Protein AF-A0AAU3L4H9-F1 (afdb_monomer_lite)

Radius of gyration: 26.92 Å; chains: 1; bounding box: 55×58×85 Å

Structure (mmCIF, N/CA/C/O backbone):
data_AF-A0AAU3L4H9-F1
#
_entry.id   AF-A0AAU3L4H9-F1
#
loop_
_atom_site.group_PDB
_atom_site.id
_atom_site.type_symbol
_atom_site.label_atom_id
_atom_site.label_alt_id
_atom_site.label_comp_id
_atom_site.label_asym_id
_atom_site.label_entity_id
_atom_site.label_seq_id
_atom_site.pdbx_PDB_ins_code
_atom_site.Cartn_x
_atom_site.Cartn_y
_atom_site.Cartn_z
_atom_site.occupancy
_atom_site.B_iso_or_equiv
_atom_site.auth_seq_id
_atom_site.auth_comp_id
_atom_site.auth_asym_id
_atom_site.auth_atom_id
_atom_site.pdbx_PDB_model_num
ATOM 1 N N . MET A 1 1 ? 38.995 -11.338 -30.855 1.00 41.50 1 MET A N 1
ATOM 2 C CA . MET A 1 1 ? 39.175 -11.872 -29.485 1.00 41.50 1 MET A CA 1
ATOM 3 C C . MET A 1 1 ? 37.868 -12.526 -29.083 1.00 41.50 1 MET A C 1
ATOM 5 O O . MET A 1 1 ? 36.846 -11.871 -29.221 1.00 41.50 1 MET A O 1
ATOM 9 N N . SER A 1 2 ? 37.884 -13.793 -28.664 1.00 43.31 2 SER A N 1
ATOM 10 C CA . SER A 1 2 ? 36.694 -14.481 -28.142 1.00 43.31 2 SER A CA 1
ATOM 11 C C . SER A 1 2 ? 36.824 -14.593 -26.629 1.00 43.31 2 SER A C 1
ATOM 13 O O . SER A 1 2 ? 37.875 -15.017 -26.150 1.00 43.31 2 SER A O 1
ATOM 15 N N . VAL A 1 3 ? 35.788 -14.210 -25.885 1.00 58.88 3 VAL A N 1
ATOM 16 C CA . VAL A 1 3 ? 35.735 -14.408 -24.431 1.00 58.88 3 VAL A CA 1
ATOM 17 C C . VAL A 1 3 ? 35.137 -15.784 -24.174 1.00 58.88 3 VAL A C 1
ATOM 19 O O . VAL A 1 3 ? 33.972 -16.023 -24.480 1.00 58.88 3 VAL A O 1
ATOM 22 N N . VAL A 1 4 ? 35.943 -16.697 -23.635 1.00 55.72 4 VAL A N 1
ATOM 23 C CA . VAL A 1 4 ? 35.478 -18.011 -23.182 1.00 55.72 4 VAL A CA 1
ATOM 24 C C . VAL A 1 4 ? 35.072 -17.866 -21.721 1.00 55.72 4 VAL A C 1
ATOM 26 O O . VAL A 1 4 ? 35.927 -17.656 -20.863 1.00 55.72 4 VAL A O 1
ATOM 29 N N . ILE A 1 5 ? 33.772 -17.942 -21.437 1.00 58.66 5 ILE A N 1
ATOM 30 C CA . ILE A 1 5 ? 33.272 -17.983 -20.060 1.00 58.66 5 ILE A CA 1
ATOM 31 C C . ILE A 1 5 ? 33.417 -19.425 -19.568 1.00 58.66 5 ILE A C 1
ATOM 33 O O . ILE A 1 5 ? 32.802 -20.335 -20.122 1.00 58.66 5 ILE A O 1
ATOM 37 N N . GLY A 1 6 ? 34.265 -19.635 -18.560 1.00 57.28 6 GLY A N 1
ATOM 38 C CA . GLY A 1 6 ? 34.411 -20.935 -17.907 1.00 57.28 6 GLY A CA 1
ATOM 39 C C . GLY A 1 6 ? 33.140 -21.299 -17.142 1.00 57.28 6 GLY A C 1
ATOM 40 O O . GLY A 1 6 ? 32.601 -20.467 -16.416 1.00 57.28 6 GLY A O 1
ATOM 41 N N . LEU A 1 7 ? 32.671 -22.538 -17.306 1.00 58.62 7 LEU A N 1
ATOM 42 C CA . LEU A 1 7 ? 31.460 -23.044 -16.645 1.00 58.62 7 LEU A CA 1
ATOM 43 C C . LEU A 1 7 ? 31.634 -23.212 -15.123 1.00 58.62 7 LEU A C 1
ATOM 45 O O . LEU A 1 7 ? 30.642 -23.201 -14.404 1.00 58.62 7 LEU A O 1
ATOM 49 N N . ASP A 1 8 ? 32.879 -23.273 -14.642 1.00 54.06 8 ASP A N 1
ATOM 50 C CA . ASP A 1 8 ? 33.256 -23.330 -13.221 1.00 54.06 8 ASP A CA 1
ATOM 51 C C . ASP A 1 8 ? 33.533 -21.935 -12.614 1.00 54.06 8 ASP A C 1
ATOM 53 O O . ASP A 1 8 ? 34.368 -21.779 -11.721 1.00 54.06 8 ASP A O 1
ATOM 57 N N . ALA A 1 9 ? 32.888 -20.882 -13.128 1.00 59.84 9 ALA A N 1
ATOM 58 C CA . ALA A 1 9 ? 32.965 -19.556 -12.520 1.00 59.84 9 ALA A CA 1
ATOM 59 C C . ALA A 1 9 ? 32.329 -19.575 -11.119 1.00 59.84 9 ALA A C 1
ATOM 61 O O . ALA A 1 9 ? 31.231 -20.098 -10.950 1.00 59.84 9 ALA A O 1
ATOM 62 N N . ASP A 1 10 ? 33.003 -18.979 -10.130 1.00 63.12 10 ASP A N 1
ATOM 63 C CA . ASP A 1 10 ? 32.545 -18.911 -8.736 1.00 63.12 10 ASP A CA 1
ATOM 64 C C . ASP A 1 10 ? 31.154 -18.258 -8.627 1.00 63.12 10 ASP A C 1
ATOM 66 O O . ASP A 1 10 ? 30.997 -17.032 -8.660 1.00 63.12 10 ASP A O 1
ATOM 70 N N . LEU A 1 11 ? 30.130 -19.107 -8.505 1.00 60.22 11 LEU A N 1
ATOM 71 C CA . LEU A 1 11 ? 28.734 -18.690 -8.454 1.00 60.22 11 LEU A CA 1
ATOM 72 C C . LEU A 1 11 ? 28.381 -17.976 -7.146 1.00 60.22 11 LEU A C 1
ATOM 74 O O . LEU A 1 11 ? 27.352 -17.307 -7.114 1.00 60.22 11 LEU A O 1
ATOM 78 N N . SER A 1 12 ? 29.229 -18.009 -6.110 1.00 64.50 12 SER A N 1
ATOM 79 C CA . SER A 1 12 ? 28.946 -17.328 -4.838 1.00 64.50 12 SER A CA 1
ATOM 80 C C . SER A 1 12 ? 28.781 -15.811 -5.013 1.00 64.50 12 SER A C 1
ATOM 82 O O . SER A 1 12 ? 27.948 -15.189 -4.352 1.00 64.50 12 SER A O 1
ATOM 84 N N . GLY A 1 13 ? 29.495 -15.209 -5.974 1.00 65.31 13 GLY A N 1
ATOM 85 C CA . GLY A 1 13 ? 29.312 -13.808 -6.357 1.00 65.31 13 GLY A CA 1
ATOM 86 C C . GLY A 1 13 ? 27.962 -13.536 -7.031 1.00 65.31 13 GLY A C 1
ATOM 87 O O . GLY A 1 13 ? 27.377 -12.469 -6.830 1.00 65.31 13 GLY A O 1
ATOM 88 N N . VAL A 1 14 ? 27.439 -14.507 -7.789 1.00 75.12 14 VAL A N 1
ATOM 89 C CA . VAL A 1 14 ? 26.115 -14.448 -8.430 1.00 75.12 14 VAL A CA 1
ATOM 90 C C . VAL A 1 14 ? 25.011 -14.673 -7.401 1.00 75.12 14 VAL A C 1
ATOM 92 O O . VAL A 1 14 ? 24.041 -13.923 -7.396 1.00 75.12 14 VAL A O 1
ATOM 95 N N . GLU A 1 15 ? 25.171 -15.633 -6.490 1.00 71.75 15 GLU A N 1
ATOM 96 C CA . GLU A 1 15 ? 24.232 -15.898 -5.396 1.00 71.75 15 GLU A CA 1
ATOM 97 C C . GLU A 1 15 ? 24.154 -14.714 -4.428 1.00 71.75 15 GLU A C 1
ATOM 99 O O . GLU A 1 15 ? 23.058 -14.247 -4.129 1.00 71.75 15 GLU A O 1
ATOM 104 N N . TRP A 1 16 ? 25.288 -14.139 -4.014 1.00 70.25 16 TRP A N 1
ATOM 105 C CA . TRP A 1 16 ? 25.322 -12.916 -3.204 1.00 70.25 16 TRP A CA 1
ATOM 106 C C . TRP A 1 16 ? 24.656 -11.732 -3.914 1.00 70.25 16 TRP A C 1
ATOM 108 O O . TRP A 1 16 ? 23.908 -10.966 -3.295 1.00 70.25 16 TRP A O 1
ATOM 118 N N . LEU A 1 17 ? 24.898 -11.571 -5.220 1.00 69.88 17 LEU A N 1
ATOM 119 C CA . LEU A 1 17 ? 24.271 -10.518 -6.014 1.00 69.88 17 LEU A CA 1
ATOM 120 C C . LEU A 1 17 ? 22.757 -10.744 -6.130 1.00 69.88 17 LEU A C 1
ATOM 122 O O . LEU A 1 17 ? 21.994 -9.806 -5.908 1.00 69.88 17 LEU A O 1
ATOM 126 N N . ALA A 1 18 ? 22.318 -11.975 -6.397 1.00 67.88 18 ALA A N 1
ATOM 127 C CA . ALA A 1 18 ? 20.913 -12.364 -6.460 1.00 67.88 18 ALA A CA 1
ATOM 128 C C . ALA A 1 18 ? 20.211 -12.205 -5.104 1.00 67.88 18 ALA A C 1
ATOM 130 O O . ALA A 1 18 ? 19.107 -11.678 -5.054 1.00 67.88 18 ALA A O 1
ATOM 131 N N . GLU A 1 19 ? 20.858 -12.547 -3.990 1.00 64.69 19 GLU A N 1
ATOM 132 C CA . GLU A 1 19 ? 20.352 -12.349 -2.628 1.00 64.69 19 GLU A CA 1
ATOM 133 C C . GLU A 1 19 ? 20.250 -10.846 -2.282 1.00 64.69 19 GLU A C 1
ATOM 135 O O . GLU A 1 19 ? 19.307 -10.383 -1.633 1.00 64.69 19 GLU A O 1
ATOM 140 N N . LYS A 1 20 ? 21.209 -10.031 -2.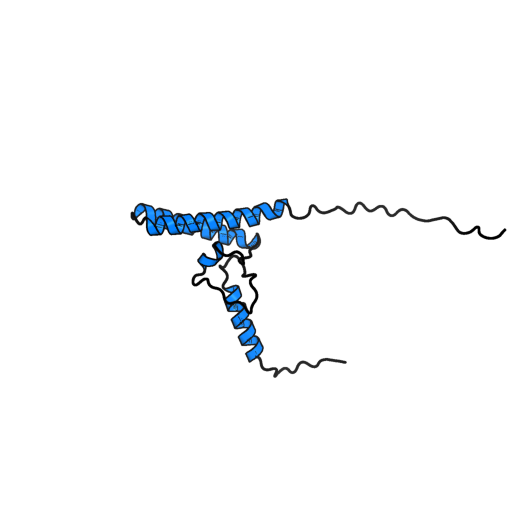740 1.00 63.81 20 LYS A N 1
ATOM 141 C CA . LYS A 1 20 ? 21.219 -8.569 -2.554 1.00 63.81 20 LYS A CA 1
ATOM 142 C C . LYS A 1 20 ? 20.195 -7.844 -3.437 1.00 63.81 20 LYS A C 1
ATOM 144 O O . LYS A 1 20 ? 19.605 -6.864 -2.983 1.00 63.81 20 LYS A O 1
ATOM 149 N N . ILE A 1 21 ? 19.961 -8.334 -4.654 1.00 64.06 21 ILE A N 1
ATOM 150 C CA . ILE A 1 21 ? 18.887 -7.888 -5.551 1.00 64.06 21 ILE A CA 1
ATOM 151 C C . ILE A 1 21 ? 17.528 -8.361 -5.014 1.00 64.06 21 ILE A C 1
ATOM 153 O O . ILE A 1 21 ? 16.606 -7.560 -4.926 1.00 64.06 21 ILE A O 1
ATOM 157 N N . GLY A 1 22 ? 17.417 -9.605 -4.545 1.00 60.16 22 GLY A N 1
ATOM 158 C CA . GLY A 1 22 ? 16.216 -10.195 -3.945 1.00 60.16 22 GLY A CA 1
ATOM 159 C C . GLY A 1 22 ? 15.733 -9.429 -2.715 1.00 60.16 22 GLY A C 1
ATOM 160 O O . GLY A 1 22 ? 14.576 -9.027 -2.654 1.00 60.16 22 GLY A O 1
ATOM 161 N N . ARG A 1 23 ? 16.642 -9.066 -1.798 1.00 59.28 23 ARG A N 1
ATOM 162 C CA . ARG A 1 23 ? 16.345 -8.157 -0.669 1.00 59.28 23 ARG A CA 1
ATOM 163 C C . ARG A 1 23 ? 15.872 -6.757 -1.086 1.00 59.28 23 ARG A C 1
ATOM 165 O O . ARG A 1 23 ? 15.340 -6.032 -0.251 1.00 59.28 23 ARG A O 1
ATOM 172 N N . ARG A 1 24 ? 16.075 -6.358 -2.346 1.00 58.06 24 ARG A N 1
ATOM 173 C CA . ARG A 1 24 ? 15.589 -5.094 -2.927 1.00 58.06 24 ARG A CA 1
ATOM 174 C C . ARG A 1 24 ? 14.302 -5.272 -3.748 1.00 58.06 24 ARG A C 1
ATOM 176 O O . ARG A 1 24 ? 13.518 -4.332 -3.836 1.00 58.06 24 ARG A O 1
ATOM 183 N N . LEU A 1 25 ? 14.087 -6.472 -4.292 1.00 52.34 25 LEU A N 1
ATOM 184 C CA . LEU A 1 25 ? 12.828 -6.961 -4.864 1.00 52.34 25 LEU A CA 1
ATOM 185 C C . LEU A 1 25 ? 11.802 -7.361 -3.793 1.00 52.34 25 LEU A C 1
ATOM 187 O O . LEU A 1 25 ? 10.622 -7.422 -4.102 1.00 52.34 25 LEU A O 1
ATOM 191 N N . HIS A 1 26 ? 12.201 -7.470 -2.519 1.00 49.06 26 HIS A N 1
ATOM 192 C CA . HIS A 1 26 ? 11.322 -7.311 -1.346 1.00 49.06 26 HIS A CA 1
ATOM 193 C C . HIS A 1 26 ? 10.796 -5.863 -1.188 1.00 49.06 26 HIS A C 1
ATOM 195 O O . HIS A 1 26 ? 10.573 -5.371 -0.081 1.00 49.06 26 HIS A O 1
ATOM 201 N N . ALA A 1 27 ? 10.571 -5.168 -2.302 1.00 51.66 27 ALA A N 1
ATOM 202 C CA . ALA A 1 27 ? 9.503 -4.193 -2.351 1.00 51.66 27 ALA A CA 1
ATOM 203 C C . ALA A 1 27 ? 8.170 -4.908 -2.058 1.00 51.66 27 ALA A C 1
ATOM 205 O O . ALA A 1 27 ? 8.048 -6.128 -2.192 1.00 51.66 27 ALA A O 1
ATOM 206 N N . VAL A 1 28 ? 7.159 -4.143 -1.648 1.00 59.31 28 VAL A N 1
ATOM 207 C CA . VAL A 1 28 ? 5.773 -4.636 -1.611 1.00 59.31 28 VAL A CA 1
ATOM 208 C C . VAL A 1 28 ? 5.454 -5.271 -2.963 1.00 59.31 28 VAL A C 1
ATOM 210 O O . VAL A 1 28 ? 5.885 -4.738 -3.981 1.00 59.31 28 VAL A O 1
ATOM 213 N N . ALA A 1 29 ? 4.682 -6.363 -2.975 1.00 68.06 29 ALA A N 1
ATOM 214 C CA . ALA A 1 29 ? 4.405 -7.185 -4.161 1.00 68.06 29 ALA A CA 1
ATOM 215 C C . ALA A 1 29 ? 3.929 -6.417 -5.417 1.00 68.06 29 ALA A C 1
ATOM 217 O O . ALA A 1 29 ? 3.944 -6.975 -6.509 1.00 68.06 29 ALA A O 1
ATOM 218 N N . GLY A 1 30 ? 3.521 -5.152 -5.269 1.00 83.38 30 GLY A N 1
ATOM 219 C CA . GLY A 1 30 ? 3.267 -4.214 -6.353 1.00 83.38 30 GLY A CA 1
ATOM 220 C C . GLY A 1 30 ? 4.370 -3.170 -6.595 1.00 83.38 30 GLY A C 1
ATOM 221 O O . GLY A 1 30 ? 4.049 -1.990 -6.559 1.00 83.38 30 GLY A O 1
ATOM 222 N N . GLY A 1 31 ? 5.647 -3.525 -6.786 1.00 87.56 31 GLY A N 1
ATOM 223 C CA . GLY A 1 31 ? 6.669 -2.543 -7.199 1.00 87.56 31 GLY A CA 1
ATOM 224 C C . GLY A 1 31 ? 8.135 -2.949 -6.994 1.00 87.56 31 GLY A C 1
ATOM 225 O O . GLY A 1 31 ? 8.456 -4.119 -6.804 1.00 87.56 31 GLY A O 1
ATOM 226 N N . TRP A 1 32 ? 9.043 -1.965 -7.027 1.00 85.75 32 TRP A N 1
ATOM 227 C CA . TRP A 1 32 ? 10.491 -2.115 -6.806 1.00 85.75 32 TRP A CA 1
ATOM 228 C C . TRP A 1 32 ? 11.105 -0.907 -6.068 1.00 85.75 32 TRP A C 1
ATOM 230 O O . TRP A 1 32 ? 10.495 0.153 -5.932 1.00 85.75 32 TRP A O 1
ATOM 240 N N . CYS A 1 33 ? 12.336 -1.048 -5.559 1.00 86.25 33 CYS A N 1
ATOM 241 C CA . CYS A 1 33 ? 13.052 0.031 -4.862 1.00 86.25 33 CYS A CA 1
ATOM 242 C C . CYS A 1 33 ? 14.158 0.655 -5.737 1.00 86.25 33 CYS A C 1
ATOM 244 O O . CYS A 1 33 ? 15.216 0.054 -5.941 1.00 86.25 33 CYS A O 1
ATOM 246 N N . GLY A 1 34 ? 13.942 1.897 -6.186 1.00 83.00 34 GLY A N 1
ATOM 247 C CA . GLY A 1 34 ? 14.848 2.667 -7.054 1.00 83.00 34 GLY A CA 1
ATOM 248 C C . GLY A 1 34 ? 16.110 3.225 -6.379 1.00 83.00 34 GLY A C 1
ATOM 249 O O . GLY A 1 34 ? 16.999 3.740 -7.054 1.00 83.00 34 GLY A O 1
ATOM 250 N N . ARG A 1 35 ? 16.238 3.109 -5.051 1.00 82.38 35 ARG A N 1
ATOM 251 C CA . ARG A 1 35 ? 17.426 3.554 -4.300 1.00 82.38 35 ARG A CA 1
ATOM 252 C C . ARG A 1 35 ? 18.683 2.820 -4.792 1.00 82.38 35 ARG A C 1
ATOM 254 O O . ARG A 1 35 ? 18.620 1.639 -5.116 1.00 82.38 35 ARG A O 1
ATOM 261 N N . HIS A 1 36 ? 19.856 3.446 -4.702 1.00 79.75 36 HIS A N 1
ATOM 262 C CA . HIS A 1 36 ? 21.139 2.809 -5.044 1.00 79.75 36 HIS A CA 1
ATOM 263 C C . HIS A 1 36 ? 21.491 1.574 -4.176 1.00 79.75 36 HIS A C 1
ATOM 265 O O . HIS A 1 36 ? 21.304 1.596 -2.957 1.00 79.75 36 HIS A O 1
ATOM 271 N N . ILE A 1 37 ? 22.078 0.528 -4.781 1.00 73.06 37 ILE A N 1
ATOM 272 C CA . ILE A 1 37 ? 22.375 -0.774 -4.140 1.00 73.06 37 ILE A CA 1
ATOM 273 C C . ILE A 1 37 ? 23.354 -0.700 -2.955 1.00 73.06 37 ILE A C 1
ATOM 275 O O . ILE A 1 37 ? 23.288 -1.533 -2.052 1.00 73.06 37 ILE A O 1
ATOM 279 N N . ALA A 1 38 ? 24.238 0.303 -2.919 1.00 78.06 38 ALA A N 1
ATOM 280 C CA . ALA A 1 38 ? 25.154 0.518 -1.794 1.00 78.06 38 ALA A CA 1
ATOM 281 C C . ALA A 1 38 ? 24.511 1.252 -0.598 1.00 78.06 38 ALA A C 1
ATOM 283 O O . ALA A 1 38 ? 25.141 1.359 0.450 1.00 78.06 38 ALA A O 1
ATOM 284 N N . ARG A 1 39 ? 23.275 1.764 -0.729 1.00 76.00 39 ARG A N 1
ATOM 285 C CA . ARG A 1 39 ? 22.545 2.416 0.371 1.00 76.00 39 ARG A CA 1
ATOM 286 C C . ARG A 1 39 ? 21.493 1.452 0.945 1.00 76.00 39 ARG A C 1
ATOM 288 O O . ARG A 1 39 ? 20.588 1.061 0.196 1.00 76.00 39 ARG A O 1
ATOM 295 N N . PRO A 1 40 ? 21.580 1.067 2.236 1.00 76.94 40 PRO A N 1
ATOM 296 C CA . PRO A 1 40 ? 20.584 0.204 2.864 1.00 76.94 40 PRO A CA 1
ATOM 297 C C . PRO A 1 40 ? 19.211 0.889 2.942 1.00 76.94 40 PRO A C 1
ATOM 299 O O . PRO A 1 40 ? 19.090 2.120 2.880 1.00 76.94 40 PRO A O 1
ATOM 302 N N . CYS A 1 41 ? 18.163 0.074 3.063 1.00 81.00 41 CYS A N 1
ATOM 303 C CA . CYS A 1 41 ? 16.809 0.562 3.289 1.00 81.00 41 CYS A CA 1
ATOM 304 C C . CYS A 1 41 ? 16.606 0.852 4.790 1.00 81.00 41 CYS A C 1
ATOM 306 O O . CYS A 1 41 ? 16.911 -0.017 5.603 1.00 81.00 41 CYS A O 1
ATOM 308 N N . PRO A 1 42 ? 16.093 2.035 5.181 1.00 80.62 42 PRO A N 1
ATOM 309 C CA . PRO A 1 42 ? 15.766 2.355 6.572 1.00 80.62 42 PRO A CA 1
ATOM 310 C C . PRO A 1 42 ? 14.376 1.844 6.986 1.00 80.62 42 PRO A C 1
ATOM 312 O O . PRO A 1 42 ? 13.986 2.003 8.139 1.00 80.62 42 PRO A O 1
ATOM 315 N N . LYS A 1 43 ? 13.594 1.286 6.051 1.00 79.50 43 LYS A N 1
ATOM 316 C CA . LYS A 1 43 ? 12.273 0.713 6.328 1.00 79.50 43 LYS A CA 1
ATOM 317 C C . LYS A 1 43 ? 12.445 -0.698 6.888 1.00 79.50 43 LYS A C 1
ATOM 319 O O . LYS A 1 43 ? 13.168 -1.505 6.313 1.00 79.50 43 LYS A O 1
ATOM 324 N N . THR A 1 44 ? 11.767 -0.980 7.994 1.00 74.06 44 THR A N 1
ATOM 325 C CA . THR A 1 44 ? 11.803 -2.274 8.696 1.00 74.06 44 THR A CA 1
ATOM 326 C C . THR A 1 44 ? 10.633 -3.195 8.346 1.00 74.06 44 THR A C 1
ATOM 328 O O . THR A 1 44 ? 10.691 -4.383 8.644 1.00 74.06 44 THR A O 1
ATOM 331 N N . ALA A 1 45 ? 9.585 -2.659 7.718 1.00 73.50 45 ALA A N 1
ATOM 332 C CA . ALA A 1 45 ? 8.376 -3.371 7.317 1.00 73.50 45 ALA A CA 1
ATOM 333 C C . ALA A 1 45 ? 7.985 -2.987 5.878 1.00 73.50 45 ALA A C 1
ATOM 335 O O . ALA A 1 45 ? 8.353 -1.910 5.397 1.00 73.50 45 ALA A O 1
ATOM 336 N N . ALA A 1 46 ? 7.285 -3.891 5.185 1.00 70.50 46 ALA A N 1
ATOM 337 C CA . ALA A 1 46 ? 7.015 -3.777 3.750 1.00 70.50 46 ALA A CA 1
ATOM 338 C C . ALA A 1 46 ? 6.052 -2.623 3.418 1.00 70.50 46 ALA A C 1
ATOM 340 O O . ALA A 1 46 ? 6.325 -1.831 2.523 1.00 70.50 46 ALA A O 1
ATOM 341 N N . ASP A 1 47 ? 4.981 -2.460 4.196 1.00 76.00 47 ASP A N 1
ATOM 342 C CA . ASP A 1 47 ? 4.052 -1.319 4.141 1.00 76.00 47 ASP A CA 1
ATOM 343 C C . ASP A 1 47 ? 4.767 0.047 4.199 1.00 76.00 47 ASP A C 1
ATOM 345 O O . ASP A 1 47 ? 4.341 1.017 3.570 1.00 76.00 47 ASP A O 1
ATOM 349 N N . GLY A 1 48 ? 5.931 0.102 4.856 1.00 85.44 48 GLY A N 1
ATOM 350 C CA . GLY A 1 48 ? 6.835 1.248 4.872 1.00 85.44 48 GLY A CA 1
ATOM 351 C C . GLY A 1 48 ? 7.253 1.777 3.490 1.00 85.44 48 GLY A C 1
ATOM 352 O O . GLY A 1 48 ? 7.641 2.951 3.406 1.00 85.44 48 GLY A O 1
ATOM 353 N N . CYS A 1 49 ? 7.163 0.970 2.424 1.00 88.50 49 CYS A N 1
ATOM 354 C CA . CYS A 1 49 ? 7.423 1.368 1.036 1.00 88.50 49 CYS A CA 1
ATOM 355 C C . CYS A 1 49 ? 6.410 2.388 0.498 1.00 88.50 49 CYS A C 1
ATOM 357 O O . CYS A 1 49 ? 6.830 3.305 -0.200 1.00 88.50 49 CYS A O 1
ATOM 359 N N . TYR A 1 50 ? 5.130 2.322 0.887 1.00 90.62 50 TYR A N 1
ATOM 360 C CA . TYR A 1 50 ? 4.120 3.318 0.481 1.00 90.62 50 TYR A CA 1
ATOM 361 C C . TYR A 1 50 ? 4.437 4.737 0.994 1.00 90.62 50 TYR A C 1
ATOM 363 O O . TYR A 1 50 ? 3.927 5.724 0.479 1.00 90.62 50 TYR A O 1
ATOM 371 N N . PHE A 1 51 ? 5.341 4.850 1.974 1.00 89.62 51 PHE A N 1
ATOM 372 C CA . PHE A 1 51 ? 5.862 6.110 2.508 1.00 89.62 51 PHE A CA 1
ATOM 373 C C . PHE A 1 51 ? 7.329 6.363 2.108 1.00 89.62 51 PHE A C 1
ATOM 375 O O . PHE A 1 51 ? 8.093 6.919 2.904 1.00 89.62 51 PHE A O 1
ATOM 382 N N . CYS A 1 52 ? 7.792 5.848 0.967 1.00 88.69 52 CYS A N 1
ATOM 383 C CA . CYS A 1 52 ? 9.188 5.934 0.538 1.00 88.69 52 CYS A CA 1
ATOM 384 C C . CYS A 1 52 ? 9.308 6.609 -0.833 1.00 88.69 52 CYS A C 1
ATOM 386 O O . CYS A 1 52 ? 8.757 6.121 -1.808 1.00 88.69 52 CYS A O 1
ATOM 388 N N . GLU A 1 53 ? 10.094 7.683 -0.913 1.00 87.88 53 GLU A N 1
ATOM 389 C CA . GLU A 1 53 ? 10.403 8.397 -2.167 1.00 87.88 53 GLU A CA 1
ATOM 390 C C . GLU A 1 53 ? 11.084 7.513 -3.229 1.00 87.88 53 GLU A C 1
ATOM 392 O O . GLU A 1 53 ? 10.916 7.721 -4.425 1.00 87.88 53 GLU A O 1
ATOM 397 N N . ASP A 1 54 ? 11.831 6.492 -2.796 1.00 87.88 54 ASP A N 1
ATOM 398 C CA . ASP A 1 54 ? 12.494 5.538 -3.685 1.00 87.88 54 ASP A CA 1
ATOM 399 C C . ASP A 1 54 ? 11.578 4.383 -4.132 1.00 87.88 54 ASP A C 1
ATOM 401 O O . ASP A 1 54 ? 12.051 3.475 -4.823 1.00 87.88 54 ASP A O 1
ATOM 405 N N . PHE A 1 55 ? 10.316 4.338 -3.692 1.00 89.56 55 PHE A N 1
ATOM 406 C CA . PHE A 1 55 ? 9.382 3.299 -4.117 1.00 89.56 55 PHE A CA 1
ATOM 407 C C . PHE A 1 55 ? 8.878 3.595 -5.527 1.00 89.56 55 PHE A C 1
ATOM 409 O O . PHE A 1 55 ? 8.285 4.638 -5.792 1.00 89.56 55 PHE A O 1
ATOM 416 N N . GLN A 1 56 ? 9.128 2.653 -6.427 1.00 88.00 56 GLN A N 1
ATOM 417 C CA . GLN A 1 56 ? 8.741 2.721 -7.824 1.00 88.00 56 GLN A CA 1
ATOM 418 C C . GLN A 1 56 ? 7.717 1.623 -8.101 1.00 88.00 56 GLN A C 1
ATOM 420 O O . GLN A 1 56 ? 7.818 0.511 -7.586 1.00 88.00 56 GLN A O 1
ATOM 425 N N . THR A 1 57 ? 6.708 1.960 -8.888 1.00 91.19 57 THR A N 1
ATOM 426 C CA . THR A 1 57 ? 5.646 1.053 -9.332 1.00 91.19 57 THR A CA 1
ATOM 427 C C . THR A 1 57 ? 4.945 1.684 -10.531 1.00 91.19 57 THR A C 1
ATOM 429 O O . THR A 1 57 ? 5.036 2.905 -10.727 1.00 91.19 57 THR A O 1
ATOM 432 N N . ASP A 1 58 ? 4.267 0.845 -11.304 1.00 90.81 58 ASP A N 1
ATOM 433 C CA . ASP A 1 58 ? 3.582 1.141 -12.555 1.00 90.81 58 ASP A CA 1
ATOM 434 C C . ASP A 1 58 ? 2.202 0.453 -12.604 1.00 90.81 58 ASP A C 1
ATOM 436 O O . ASP A 1 58 ? 1.795 -0.270 -11.687 1.00 90.81 58 ASP A O 1
ATOM 440 N N . ARG A 1 59 ? 1.464 0.681 -13.693 1.00 91.31 59 ARG A N 1
ATOM 441 C CA . ARG A 1 59 ? 0.073 0.246 -13.849 1.00 91.31 59 ARG A CA 1
ATOM 442 C C . ARG A 1 59 ? -0.130 -1.276 -13.856 1.00 91.31 59 ARG A C 1
ATOM 444 O O . ARG A 1 59 ? -1.231 -1.713 -13.522 1.00 91.31 59 ARG A O 1
ATOM 451 N N . GLN A 1 60 ? 0.885 -2.099 -14.142 1.00 90.50 60 GLN A N 1
ATOM 452 C CA . GLN A 1 60 ? 0.753 -3.566 -14.067 1.00 90.50 60 GLN A CA 1
ATOM 453 C C . GLN A 1 60 ? 0.485 -4.044 -12.628 1.00 90.50 60 GLN A C 1
ATOM 455 O O . GLN A 1 60 ? -0.154 -5.073 -12.414 1.00 90.50 60 GLN A O 1
ATOM 460 N N . PHE A 1 61 ? 0.918 -3.259 -11.637 1.00 92.06 61 PHE A N 1
ATOM 461 C CA . PHE A 1 61 ? 0.737 -3.531 -10.213 1.00 92.06 61 PHE A CA 1
ATOM 462 C C . PHE A 1 61 ? -0.539 -2.908 -9.622 1.00 92.06 61 PHE A C 1
ATOM 464 O O . PHE A 1 61 ? -0.853 -3.152 -8.454 1.00 92.06 61 PHE A O 1
ATOM 471 N N . LEU A 1 62 ? -1.323 -2.161 -10.414 1.00 94.38 62 LEU A N 1
ATOM 472 C CA . LEU A 1 62 ? -2.582 -1.544 -9.979 1.00 94.38 62 LEU A CA 1
ATOM 473 C C . LEU A 1 62 ? -3.541 -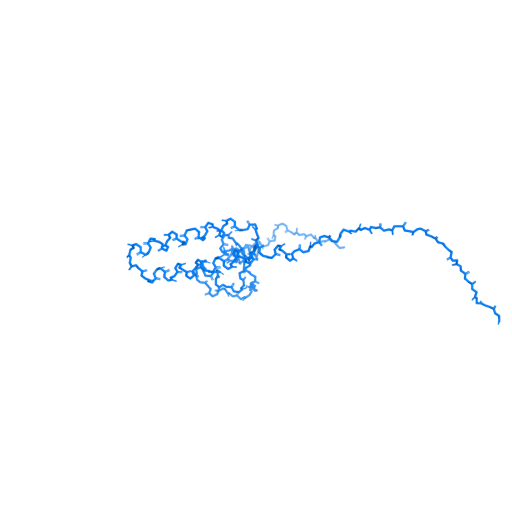2.525 -9.262 1.00 94.38 62 LEU A C 1
ATOM 475 O O . LEU A 1 62 ? -4.056 -2.146 -8.208 1.00 94.38 62 LEU A O 1
ATOM 479 N N . PRO A 1 63 ? -3.748 -3.784 -9.714 1.00 93.81 63 PRO A N 1
ATOM 480 C CA . PRO A 1 63 ? -4.595 -4.740 -8.992 1.00 93.81 63 PRO A CA 1
ATOM 481 C C . PRO A 1 63 ? -4.115 -5.033 -7.562 1.00 93.81 63 PRO A C 1
ATOM 483 O O . PRO A 1 63 ? -4.933 -5.198 -6.660 1.00 93.81 63 PRO A O 1
ATOM 486 N N . ILE A 1 64 ? -2.796 -5.049 -7.335 1.00 92.69 64 ILE A N 1
ATOM 487 C CA . ILE A 1 64 ? -2.188 -5.311 -6.022 1.00 92.69 64 ILE A CA 1
ATOM 488 C C . ILE A 1 64 ? -2.364 -4.101 -5.099 1.00 92.69 64 ILE A C 1
ATOM 490 O O . ILE A 1 64 ? -2.615 -4.261 -3.904 1.00 92.69 64 ILE A O 1
ATOM 494 N N . HIS A 1 65 ? -2.284 -2.881 -5.635 1.00 94.00 65 HIS A N 1
ATOM 495 C CA . HIS A 1 65 ? -2.561 -1.671 -4.860 1.00 94.00 65 HIS A CA 1
ATOM 496 C C . HIS A 1 65 ? -4.042 -1.546 -4.487 1.00 94.00 65 HIS A C 1
ATOM 498 O O . HIS A 1 65 ? -4.347 -1.181 -3.354 1.00 94.00 65 HIS A O 1
ATOM 504 N N . LEU A 1 66 ? -4.959 -1.918 -5.386 1.00 96.00 66 LEU A N 1
ATOM 505 C CA . LEU A 1 66 ? -6.397 -1.962 -5.098 1.00 96.00 66 LEU A CA 1
ATOM 506 C C . LEU A 1 66 ? -6.735 -2.998 -4.009 1.00 96.00 66 LEU A C 1
ATOM 508 O O . LEU A 1 66 ? -7.453 -2.670 -3.067 1.00 96.00 66 LEU A O 1
ATOM 512 N N . ASP A 1 67 ? -6.170 -4.208 -4.085 1.00 95.44 67 ASP A N 1
ATOM 513 C CA . ASP A 1 67 ? -6.286 -5.233 -3.034 1.00 95.44 67 ASP A CA 1
ATOM 514 C C . ASP A 1 67 ? -5.672 -4.766 -1.701 1.00 95.44 67 ASP A C 1
ATOM 516 O O . ASP A 1 67 ? -6.288 -4.924 -0.646 1.00 95.44 67 ASP A O 1
ATOM 520 N N . THR A 1 68 ? -4.508 -4.103 -1.737 1.00 93.81 68 THR A N 1
ATOM 521 C CA . THR A 1 68 ? -3.904 -3.501 -0.536 1.00 93.81 68 THR A CA 1
ATOM 522 C C . THR A 1 68 ? -4.855 -2.479 0.094 1.00 93.81 68 THR A C 1
ATOM 524 O O . THR A 1 68 ? -5.117 -2.556 1.292 1.00 93.81 68 THR A O 1
ATOM 527 N N . LEU A 1 69 ? -5.408 -1.552 -0.698 1.00 96.88 69 LEU A N 1
ATOM 528 C CA . LEU A 1 69 ? -6.322 -0.515 -0.215 1.00 96.88 69 LEU A CA 1
ATOM 529 C C . LEU A 1 69 ? -7.597 -1.110 0.396 1.00 96.88 69 LEU A C 1
ATOM 531 O O . LEU A 1 69 ? -8.026 -0.665 1.462 1.00 96.88 69 LEU A O 1
ATOM 535 N N . ALA A 1 70 ? -8.182 -2.125 -0.247 1.00 97.69 70 ALA A N 1
ATOM 536 C CA . ALA A 1 70 ? -9.352 -2.828 0.268 1.00 97.69 70 ALA A CA 1
ATOM 537 C C . ALA A 1 70 ? -9.067 -3.440 1.650 1.00 97.69 70 ALA A C 1
ATOM 539 O O . ALA A 1 70 ? -9.754 -3.113 2.619 1.00 97.69 70 ALA A O 1
ATOM 540 N N . ARG A 1 71 ? -7.985 -4.219 1.777 1.00 95.88 71 ARG A N 1
ATOM 541 C CA . ARG A 1 71 ? -7.582 -4.842 3.050 1.00 95.88 71 ARG A CA 1
ATOM 542 C C . ARG A 1 71 ? -7.251 -3.814 4.130 1.00 95.88 71 ARG A C 1
ATOM 544 O O . ARG A 1 71 ? -7.612 -4.006 5.288 1.00 95.88 71 ARG A O 1
ATOM 551 N N . THR A 1 72 ? -6.587 -2.709 3.788 1.00 96.25 72 THR A N 1
ATOM 552 C CA . THR A 1 72 ? -6.301 -1.638 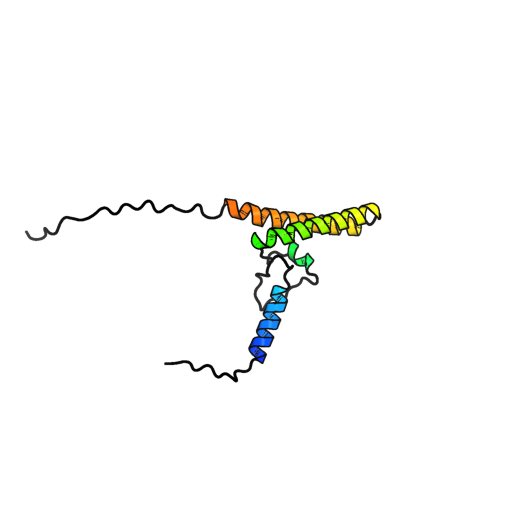4.754 1.00 96.25 72 THR A CA 1
ATOM 553 C C . THR A 1 72 ? -7.588 -0.992 5.274 1.00 96.25 72 THR A C 1
ATOM 555 O O . THR A 1 72 ? -7.692 -0.751 6.476 1.00 96.25 72 THR A O 1
ATOM 558 N N . ARG A 1 73 ? -8.594 -0.776 4.416 1.00 98.38 73 ARG A N 1
ATOM 559 C CA . ARG A 1 73 ? -9.909 -0.253 4.827 1.00 98.38 73 ARG A CA 1
ATOM 560 C C . ARG A 1 73 ? -10.708 -1.258 5.666 1.00 98.38 73 ARG A C 1
ATOM 562 O O . ARG A 1 73 ? -11.319 -0.857 6.652 1.00 98.38 73 ARG A O 1
ATOM 569 N N . GLU A 1 74 ? -10.650 -2.554 5.358 1.00 98.19 74 GLU A N 1
ATOM 570 C CA . GLU A 1 74 ? -11.233 -3.613 6.203 1.00 98.19 74 GLU A CA 1
ATOM 571 C C . GLU A 1 74 ? -10.598 -3.637 7.605 1.00 98.19 74 GLU A C 1
ATOM 573 O O . GLU A 1 74 ? -11.301 -3.669 8.618 1.00 98.19 74 GLU A O 1
ATOM 578 N N . LEU A 1 75 ? -9.265 -3.550 7.680 1.00 97.25 75 LEU A N 1
ATOM 579 C CA . LEU A 1 75 ? -8.528 -3.454 8.944 1.00 97.25 75 LEU A CA 1
ATOM 580 C C . LEU A 1 75 ? -8.832 -2.156 9.705 1.00 97.25 75 LEU A C 1
ATOM 582 O O . LEU A 1 75 ? -8.833 -2.162 10.938 1.00 97.25 75 LEU A O 1
ATOM 586 N N . GLN A 1 76 ? -9.091 -1.049 9.002 1.00 97.56 76 GLN A N 1
ATOM 587 C CA . GLN A 1 76 ? -9.539 0.204 9.608 1.00 97.56 76 GLN A CA 1
ATOM 588 C C . GLN A 1 76 ? -10.926 0.039 10.239 1.00 97.56 76 GLN A C 1
ATOM 590 O O . GLN A 1 76 ? -11.060 0.265 11.437 1.00 97.56 76 GLN A O 1
ATOM 595 N N . ALA A 1 77 ? -11.916 -0.450 9.487 1.00 98.12 77 ALA A N 1
ATOM 596 C CA . ALA A 1 77 ? -13.274 -0.674 9.984 1.00 98.12 77 ALA A CA 1
ATOM 597 C C . ALA A 1 77 ? -13.305 -1.650 11.178 1.00 98.12 77 ALA A C 1
ATOM 599 O O . ALA A 1 77 ? -13.994 -1.415 12.171 1.00 98.12 77 ALA A O 1
ATOM 600 N N . GLY A 1 78 ? -12.492 -2.714 11.140 1.00 98.38 78 GLY A N 1
ATOM 601 C CA . GLY A 1 78 ? -12.315 -3.625 12.275 1.00 98.38 78 GLY A CA 1
ATOM 602 C C . GLY A 1 78 ? -11.648 -2.973 13.497 1.00 98.38 78 GLY A C 1
ATOM 603 O O . GLY A 1 78 ? -11.943 -3.347 14.631 1.00 98.38 78 GLY A O 1
ATOM 604 N N . ALA A 1 79 ? -10.768 -1.988 13.298 1.00 97.94 79 ALA A N 1
ATOM 605 C CA . ALA A 1 79 ? -10.167 -1.208 14.381 1.00 97.94 79 ALA A CA 1
ATOM 606 C C . ALA A 1 79 ? -11.118 -0.142 14.953 1.00 97.94 79 ALA A C 1
ATOM 608 O O . ALA A 1 79 ? -11.065 0.114 16.156 1.00 97.94 79 ALA A O 1
ATOM 609 N N . GLU A 1 80 ? -11.985 0.445 14.124 1.00 98.12 80 GLU A N 1
ATOM 610 C CA . GLU A 1 80 ? -13.046 1.377 14.529 1.00 98.12 80 GLU A CA 1
ATOM 611 C C . GLU A 1 80 ? -14.091 0.659 15.388 1.00 98.12 80 GLU A C 1
ATOM 613 O O . GLU A 1 80 ? -14.333 1.067 16.522 1.00 98.12 80 GLU A O 1
ATOM 618 N N . ALA A 1 81 ? -14.616 -0.476 14.912 1.00 98.31 81 ALA A N 1
ATOM 619 C CA . ALA A 1 81 ? -15.576 -1.305 15.646 1.00 98.31 81 ALA A CA 1
ATOM 620 C C . ALA A 1 81 ? -15.020 -1.885 16.964 1.00 98.31 81 ALA A C 1
ATOM 622 O O . ALA A 1 81 ? -15.786 -2.253 17.850 1.00 98.31 81 ALA A O 1
ATOM 623 N N . ALA A 1 82 ? -13.692 -1.970 17.097 1.00 97.62 82 ALA A N 1
ATOM 624 C CA . ALA A 1 82 ? -13.003 -2.404 18.311 1.00 97.62 82 ALA A CA 1
ATOM 625 C C . ALA A 1 82 ? -12.507 -1.239 19.196 1.00 97.62 82 ALA A C 1
ATOM 627 O O . ALA A 1 82 ? -11.775 -1.490 20.153 1.00 97.62 82 ALA A O 1
ATOM 628 N N . GLU A 1 83 ? -12.838 0.015 18.861 1.00 97.50 83 GLU A N 1
ATOM 629 C CA . GLU A 1 83 ? -12.423 1.232 19.580 1.00 97.50 83 GLU A CA 1
ATOM 630 C C . GLU A 1 83 ? -10.892 1.351 19.766 1.00 97.50 83 GLU A C 1
ATOM 632 O O . GLU A 1 83 ? -10.381 1.713 20.828 1.00 97.50 83 GLU A O 1
ATOM 637 N N . ARG A 1 84 ? -10.114 1.037 18.718 1.00 98.25 84 ARG A N 1
ATOM 638 C CA . ARG A 1 84 ? -8.635 1.024 18.742 1.00 98.25 84 ARG A CA 1
ATOM 639 C C . ARG A 1 84 ? -8.050 2.232 17.991 1.00 98.25 84 ARG A C 1
ATOM 641 O O . ARG A 1 84 ? -7.457 2.037 16.926 1.00 98.25 84 ARG A O 1
ATOM 648 N N . PRO A 1 85 ? -8.112 3.472 18.522 1.00 96.25 85 PRO A N 1
ATOM 649 C CA . PRO A 1 85 ? -7.826 4.700 17.764 1.00 96.25 85 PRO A CA 1
ATOM 650 C C . PRO A 1 85 ? -6.423 4.741 17.141 1.00 96.25 85 PRO A C 1
ATOM 652 O O . PRO A 1 85 ? -6.249 5.234 16.031 1.00 96.25 85 PRO A O 1
ATOM 655 N N . ARG A 1 86 ? -5.412 4.155 17.801 1.00 97.38 86 ARG A N 1
ATOM 656 C CA . ARG A 1 86 ? -4.059 4.042 17.229 1.00 97.38 86 ARG A CA 1
ATOM 657 C C . ARG A 1 86 ? -4.012 3.157 15.978 1.00 97.38 86 ARG A C 1
ATOM 659 O O . ARG A 1 86 ? -3.219 3.434 15.088 1.00 97.38 86 ARG A O 1
ATOM 666 N N . ALA A 1 87 ? -4.803 2.086 15.925 1.00 96.00 87 ALA A N 1
ATOM 667 C CA . ALA A 1 87 ? -4.860 1.206 14.761 1.00 96.00 87 ALA A CA 1
ATOM 668 C C . ALA A 1 87 ? -5.659 1.854 13.619 1.00 96.00 87 ALA A C 1
ATOM 670 O O . ALA A 1 87 ? -5.219 1.778 12.477 1.00 96.00 87 ALA A O 1
ATOM 671 N N . VAL A 1 88 ? -6.745 2.572 13.939 1.00 98.12 88 VAL A N 1
ATOM 672 C CA . VAL A 1 88 ? -7.494 3.398 12.974 1.00 98.12 88 VAL A CA 1
ATOM 673 C C . VAL A 1 88 ? -6.559 4.396 12.286 1.00 98.12 88 VAL A C 1
ATOM 675 O O . VAL A 1 88 ? -6.373 4.306 11.080 1.00 98.12 88 VAL A O 1
ATOM 678 N N . ALA A 1 89 ? -5.861 5.243 13.051 1.00 97.50 89 ALA A N 1
ATOM 679 C CA . ALA A 1 89 ? -4.963 6.267 12.504 1.00 97.50 89 ALA A CA 1
ATOM 680 C C . ALA A 1 89 ? -3.772 5.702 11.696 1.00 97.50 89 ALA A C 1
ATOM 682 O O . ALA A 1 89 ? -3.255 6.360 10.793 1.00 97.50 89 ALA A O 1
ATOM 683 N N . VAL A 1 90 ? -3.302 4.486 12.011 1.00 95.31 90 VAL A N 1
ATOM 684 C CA . VAL A 1 90 ? -2.258 3.806 11.221 1.00 95.31 90 VAL A CA 1
ATOM 685 C C . VAL A 1 90 ? -2.818 3.300 9.890 1.00 95.31 90 VAL A C 1
ATOM 687 O O . VAL A 1 90 ? -2.182 3.515 8.858 1.00 95.31 90 VAL A O 1
ATOM 690 N N . ASN A 1 91 ? -3.998 2.674 9.900 1.00 96.44 91 ASN A N 1
ATOM 691 C CA . ASN A 1 91 ? -4.638 2.170 8.686 1.00 96.44 91 ASN A CA 1
ATOM 692 C C . ASN A 1 91 ? -5.105 3.312 7.774 1.00 96.44 91 ASN A C 1
ATOM 694 O O . ASN A 1 91 ? -4.819 3.269 6.585 1.00 96.44 91 ASN A O 1
ATOM 698 N N . GLU A 1 92 ? -5.711 4.367 8.322 1.00 97.69 92 GLU A N 1
ATOM 699 C CA . GLU A 1 92 ? -6.101 5.582 7.591 1.00 97.69 92 GLU A CA 1
ATOM 700 C C . GLU A 1 92 ? -4.897 6.191 6.857 1.00 97.69 92 GLU A C 1
ATOM 702 O O . GLU A 1 92 ? -4.925 6.414 5.647 1.00 97.69 92 GLU A O 1
ATOM 707 N N . ARG A 1 93 ? -3.775 6.376 7.568 1.00 97.06 93 ARG A N 1
ATOM 708 C CA . ARG A 1 93 ? -2.537 6.897 6.979 1.00 97.06 93 ARG A CA 1
ATOM 709 C C . ARG A 1 93 ? -1.993 5.996 5.861 1.00 97.06 93 ARG A C 1
ATOM 711 O O . ARG A 1 93 ? -1.437 6.514 4.892 1.00 97.06 93 ARG A O 1
ATOM 718 N N . LEU A 1 94 ? -2.103 4.674 6.003 1.00 95.31 94 LEU A N 1
ATOM 719 C CA . LEU A 1 94 ? -1.691 3.722 4.970 1.00 95.31 94 LEU A CA 1
ATOM 720 C C . LEU A 1 94 ? -2.635 3.765 3.762 1.00 95.31 94 LEU A C 1
ATOM 722 O O . LEU A 1 94 ? -2.142 3.845 2.642 1.00 95.31 94 LEU A O 1
ATOM 726 N N . ALA A 1 95 ? -3.953 3.801 3.971 1.00 97.31 95 ALA A N 1
ATOM 727 C CA . ALA A 1 95 ? -4.946 3.916 2.905 1.00 97.31 95 ALA A CA 1
ATOM 728 C C . ALA A 1 95 ? -4.684 5.159 2.041 1.00 97.31 95 ALA A C 1
ATOM 730 O O . ALA A 1 95 ? -4.507 5.027 0.832 1.00 97.31 95 ALA A O 1
ATOM 731 N N . THR A 1 96 ? -4.500 6.327 2.667 1.00 97.81 96 THR A N 1
ATOM 732 C CA . THR A 1 96 ? -4.153 7.586 1.984 1.00 97.81 96 THR A CA 1
ATOM 733 C C . THR A 1 96 ? -2.873 7.478 1.144 1.00 97.81 96 THR A C 1
ATOM 735 O O . THR A 1 96 ? -2.789 8.045 0.056 1.00 97.81 96 THR A O 1
ATOM 738 N N . ALA A 1 97 ? -1.857 6.747 1.617 1.00 95.12 97 ALA A N 1
ATOM 739 C CA . ALA A 1 97 ? -0.611 6.557 0.870 1.00 95.12 97 ALA A CA 1
ATOM 740 C C . ALA A 1 97 ? -0.769 5.587 -0.316 1.00 95.12 97 ALA A C 1
ATOM 742 O O . ALA A 1 97 ? -0.202 5.825 -1.383 1.00 95.12 97 ALA A O 1
ATOM 743 N N . VAL A 1 98 ? -1.564 4.524 -0.157 1.00 95.62 98 VAL A N 1
ATOM 744 C CA . VAL A 1 98 ? -1.898 3.590 -1.245 1.00 95.62 98 VAL A CA 1
ATOM 745 C C . VAL A 1 98 ? -2.751 4.290 -2.310 1.00 95.62 98 VAL A C 1
ATOM 747 O O . VAL A 1 98 ? -2.475 4.144 -3.498 1.00 95.62 98 VAL A O 1
ATOM 750 N N . GLU A 1 99 ? -3.722 5.114 -1.909 1.00 97.25 99 GLU A N 1
ATOM 751 C CA . GLU A 1 99 ? -4.526 5.961 -2.804 1.00 97.25 99 GLU A CA 1
ATOM 752 C C . GLU A 1 99 ? -3.653 6.920 -3.623 1.00 97.25 99 GLU A C 1
ATOM 754 O O . GLU A 1 99 ? -3.817 7.009 -4.838 1.00 97.25 99 GLU A O 1
ATOM 759 N N . HIS A 1 100 ? -2.668 7.568 -2.993 1.00 95.69 100 HIS A N 1
ATOM 760 C CA . HIS A 1 100 ? -1.709 8.436 -3.687 1.00 95.69 100 HIS A CA 1
ATOM 761 C C . HIS A 1 100 ? -0.885 7.685 -4.744 1.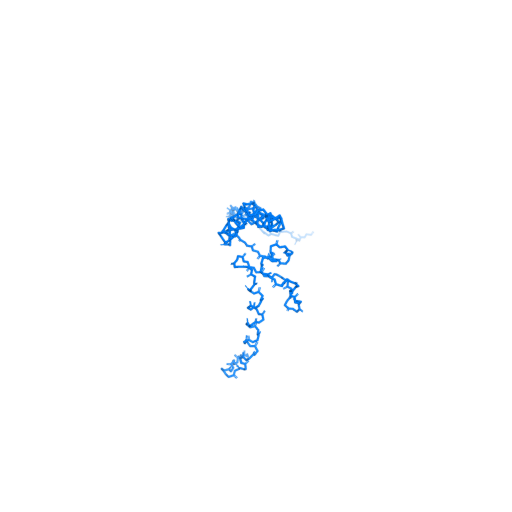00 95.69 100 HIS A C 1
ATOM 763 O O . HIS A 1 100 ? -0.610 8.219 -5.820 1.00 95.69 100 HIS A O 1
ATOM 769 N N . VAL A 1 101 ? -0.493 6.439 -4.454 1.00 93.69 101 VAL A N 1
ATOM 770 C CA . VAL A 1 101 ? 0.202 5.575 -5.419 1.00 93.69 101 VAL A CA 1
ATOM 771 C C . VAL A 1 101 ? -0.720 5.189 -6.576 1.00 93.69 101 VAL A C 1
ATOM 773 O O . VAL A 1 101 ? -0.285 5.274 -7.723 1.00 93.69 101 VAL A O 1
ATOM 776 N N . ILE A 1 102 ? -1.974 4.818 -6.295 1.00 95.69 102 ILE A N 1
ATOM 777 C CA . ILE A 1 102 ? -2.987 4.471 -7.306 1.00 95.69 102 ILE A CA 1
ATOM 778 C C . ILE A 1 102 ? -3.265 5.653 -8.239 1.00 95.69 102 ILE A C 1
ATOM 780 O O . ILE A 1 102 ? -3.263 5.464 -9.455 1.00 95.69 102 ILE A O 1
ATOM 784 N N . ALA A 1 103 ? -3.465 6.857 -7.692 1.00 95.62 103 ALA A N 1
ATOM 785 C CA . ALA A 1 103 ? -3.669 8.070 -8.481 1.00 95.62 103 ALA A CA 1
ATOM 786 C C . ALA A 1 103 ? -2.472 8.308 -9.411 1.00 95.62 103 ALA A C 1
ATOM 788 O O . ALA A 1 103 ? -2.630 8.299 -10.628 1.00 95.62 103 ALA A O 1
ATOM 789 N N . ARG A 1 104 ? -1.250 8.348 -8.856 1.00 93.50 104 ARG A N 1
ATOM 790 C CA . ARG A 1 104 ? -0.011 8.542 -9.625 1.00 93.50 104 ARG A CA 1
ATOM 791 C C . ARG A 1 104 ? 0.106 7.581 -10.817 1.00 93.50 104 ARG A C 1
ATOM 793 O O . ARG A 1 104 ? 0.329 8.040 -11.930 1.00 93.50 104 ARG A O 1
ATOM 800 N N . ILE A 1 105 ? -0.058 6.270 -10.617 1.00 92.62 105 ILE A N 1
ATOM 801 C CA . ILE A 1 105 ? 0.080 5.281 -11.710 1.00 92.62 105 ILE A CA 1
ATOM 802 C C . ILE A 1 105 ? -1.119 5.232 -12.672 1.00 92.62 105 ILE A C 1
ATOM 804 O O . ILE A 1 105 ? -1.056 4.525 -13.674 1.00 92.62 105 ILE A O 1
ATOM 808 N N . THR A 1 106 ? -2.210 5.938 -12.365 1.00 93.00 106 THR A N 1
ATOM 809 C CA . THR A 1 106 ? -3.374 6.077 -13.255 1.00 93.00 106 THR A CA 1
ATOM 810 C C . THR A 1 106 ? -3.272 7.360 -14.081 1.00 93.00 106 THR A C 1
ATOM 812 O O . THR A 1 106 ? -3.546 7.332 -15.279 1.00 93.00 106 THR A O 1
ATOM 815 N N . ASP A 1 107 ? -2.812 8.451 -13.464 1.00 86.75 107 ASP A N 1
ATOM 816 C CA . ASP A 1 107 ? -2.661 9.769 -14.086 1.00 86.75 107 ASP A CA 1
ATOM 817 C C . ASP A 1 107 ? -1.443 9.836 -15.021 1.00 86.75 107 ASP A C 1
ATOM 819 O O . ASP A 1 107 ? -1.508 10.484 -16.062 1.00 86.75 107 ASP A O 1
ATOM 823 N N . GLN A 1 108 ? -0.354 9.112 -14.717 1.00 65.88 108 GLN A N 1
ATOM 824 C CA . GLN A 1 108 ? 0.849 9.060 -15.569 1.00 65.88 108 GLN A CA 1
ATOM 825 C C . GLN A 1 108 ? 0.576 8.590 -17.013 1.00 65.88 108 GLN A C 1
ATOM 827 O O . GLN A 1 108 ? 1.347 8.927 -17.911 1.00 65.88 108 GLN A O 1
ATOM 832 N N . ASP A 1 109 ? -0.520 7.866 -17.258 1.00 54.62 109 ASP A N 1
ATOM 833 C CA . ASP A 1 109 ? -0.914 7.429 -18.603 1.00 54.62 109 ASP A CA 1
ATOM 834 C C . ASP A 1 109 ? -1.648 8.517 -19.411 1.00 54.62 109 ASP A C 1
ATOM 836 O O . ASP A 1 109 ? -1.765 8.386 -20.628 1.00 54.62 109 ASP A O 1
ATOM 840 N N . HIS A 1 110 ? -2.114 9.607 -18.785 1.00 53.16 110 HIS A N 1
ATOM 841 C CA . HIS A 1 110 ? -2.654 10.762 -19.516 1.00 53.16 110 HIS A CA 1
ATOM 842 C C . HIS A 1 110 ? -1.556 11.637 -20.143 1.00 53.16 110 HIS A C 1
ATOM 844 O O . HIS A 1 110 ? -1.798 12.252 -21.182 1.00 53.16 110 HIS A O 1
ATOM 850 N N . ASP A 1 111 ? -0.349 11.627 -19.571 1.00 50.62 111 ASP A N 1
ATOM 851 C CA . ASP A 1 111 ? 0.833 12.334 -20.091 1.00 50.62 111 ASP A CA 1
ATOM 852 C C . ASP A 1 111 ? 1.716 11.438 -20.995 1.00 50.62 111 ASP A C 1
ATOM 854 O O . ASP A 1 111 ? 2.719 11.880 -21.566 1.00 50.62 111 ASP A O 1
ATOM 858 N N . GLY A 1 112 ? 1.352 10.159 -21.137 1.00 42.75 112 GLY A N 1
ATOM 859 C CA . GLY A 1 112 ? 2.111 9.131 -21.846 1.00 42.75 112 GLY A CA 1
ATOM 860 C C . GLY A 1 112 ? 2.017 9.218 -23.371 1.00 42.75 112 GLY A C 1
ATOM 861 O O . GLY A 1 112 ? 1.264 8.467 -23.978 1.00 42.75 112 GLY A O 1
ATOM 862 N N . LEU A 1 113 ? 2.829 10.096 -23.973 1.00 47.44 113 LEU A N 1
ATOM 863 C CA . LEU A 1 113 ? 3.198 10.139 -25.400 1.00 47.44 113 LEU A CA 1
ATOM 864 C C . LEU A 1 113 ? 2.064 9.767 -26.380 1.00 47.44 113 LEU A C 1
ATOM 866 O O . LEU A 1 113 ? 1.984 8.637 -26.868 1.00 47.44 113 LEU A O 1
ATOM 870 N N . ALA A 1 114 ? 1.255 10.759 -26.767 1.00 37.78 114 ALA A N 1
ATOM 871 C CA . ALA A 1 114 ? 0.431 10.634 -27.967 1.00 37.78 114 ALA A CA 1
ATOM 872 C C . ALA A 1 114 ? 1.328 10.192 -29.144 1.00 37.78 114 ALA A C 1
ATOM 874 O O . ALA A 1 114 ? 2.348 10.846 -29.389 1.00 37.78 114 ALA A O 1
ATOM 875 N N . PRO A 1 115 ? 0.998 9.103 -29.865 1.00 41.41 115 PRO A N 1
ATOM 876 C CA . PRO A 1 115 ? 1.824 8.657 -30.971 1.00 41.41 115 PRO A CA 1
ATOM 877 C C . PRO A 1 115 ? 1.812 9.745 -32.039 1.00 41.41 115 PRO A C 1
ATOM 879 O O . PRO A 1 115 ? 0.769 10.038 -32.630 1.00 41.41 115 PRO A O 1
ATOM 882 N N . THR A 1 116 ? 2.975 10.343 -32.296 1.00 45.69 116 THR A N 1
ATOM 883 C CA . THR A 1 116 ? 3.193 11.140 -33.499 1.00 45.69 116 THR A CA 1
ATOM 884 C C . THR A 1 116 ? 3.046 10.196 -34.679 1.00 45.69 116 THR A C 1
ATOM 886 O O . THR A 1 116 ? 3.972 9.465 -35.022 1.00 45.69 116 THR A O 1
ATOM 889 N N . LEU A 1 117 ? 1.842 10.155 -35.248 1.00 52.66 117 LEU A N 1
ATOM 890 C CA . LEU A 1 117 ? 1.582 9.448 -36.489 1.00 52.66 117 LEU A CA 1
ATOM 891 C C . LEU A 1 117 ? 2.472 10.082 -37.556 1.00 52.66 117 LEU A C 1
ATOM 893 O O . LEU A 1 117 ? 2.226 11.218 -37.962 1.00 52.66 117 LEU A O 1
ATOM 897 N N . ASP A 1 118 ? 3.497 9.343 -37.981 1.00 51.16 118 ASP A N 1
ATOM 898 C CA . ASP A 1 118 ? 4.336 9.690 -39.122 1.00 51.16 118 ASP A CA 1
ATOM 899 C C . ASP A 1 118 ? 3.470 9.723 -40.388 1.00 51.16 118 ASP A C 1
ATOM 901 O O . ASP A 1 118 ? 3.341 8.747 -41.132 1.00 51.16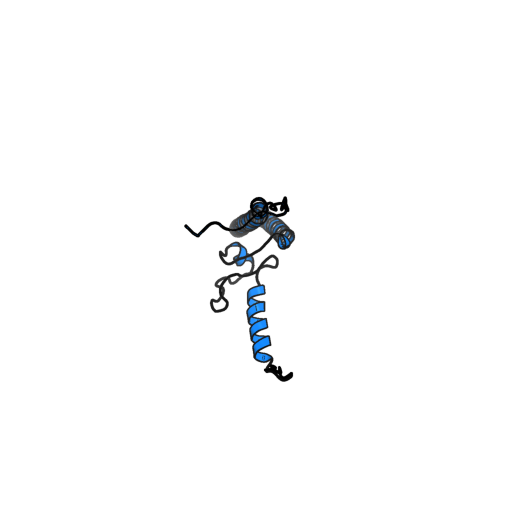 118 ASP A O 1
ATOM 905 N N . ALA A 1 119 ? 2.858 10.878 -40.638 1.00 43.81 119 ALA A N 1
ATOM 906 C CA . ALA A 1 119 ? 2.320 11.243 -41.933 1.00 43.81 119 ALA A CA 1
ATOM 907 C C . ALA A 1 119 ? 3.507 11.548 -42.853 1.00 43.81 119 ALA A C 1
ATOM 909 O O . ALA A 1 119 ? 3.930 12.694 -42.997 1.00 43.81 119 ALA A O 1
ATOM 910 N N . GLY A 1 120 ? 4.090 10.495 -43.424 1.00 42.53 120 GLY A N 1
ATOM 911 C CA . GLY A 1 120 ? 5.165 10.642 -44.393 1.00 42.53 120 GLY A CA 1
ATOM 912 C C . GLY A 1 120 ? 4.684 11.364 -45.651 1.00 42.53 120 GLY A C 1
ATOM 913 O O . GLY A 1 120 ? 3.612 11.059 -46.171 1.00 42.53 120 GLY A O 1
ATOM 914 N N . ASP A 1 121 ? 5.524 12.247 -46.186 1.00 42.53 121 ASP A N 1
ATOM 915 C CA . ASP A 1 121 ? 5.485 12.597 -47.603 1.00 42.53 121 ASP A CA 1
ATOM 916 C C . ASP A 1 121 ? 6.858 12.334 -48.230 1.00 42.53 121 ASP A C 1
ATOM 918 O O . ASP A 1 121 ? 7.870 12.954 -47.894 1.00 42.53 121 ASP A O 1
ATOM 922 N N . THR A 1 122 ? 6.888 11.356 -49.131 1.00 48.44 122 THR A N 1
ATOM 923 C CA . THR A 1 122 ? 8.067 10.986 -49.917 1.00 48.44 122 THR A CA 1
ATOM 924 C C . THR A 1 122 ? 8.015 11.704 -51.265 1.00 48.44 122 THR A C 1
ATOM 926 O O . THR A 1 122 ? 7.763 11.102 -52.306 1.00 48.44 122 THR A O 1
ATOM 929 N N . GLY A 1 123 ? 8.288 13.012 -51.245 1.00 37.97 123 GLY A N 1
ATOM 930 C CA . GLY A 1 123 ? 8.439 13.839 -52.446 1.00 37.97 123 GLY A CA 1
ATOM 931 C C . GLY A 1 123 ? 9.774 13.593 -53.167 1.00 37.97 123 GLY A C 1
ATOM 932 O O . GLY A 1 123 ? 10.845 13.671 -52.566 1.00 37.97 123 GLY A O 1
ATOM 933 N N . HIS A 1 124 ? 9.723 13.290 -54.466 1.00 39.72 124 HIS A N 1
ATOM 934 C CA . HIS A 1 124 ? 10.848 12.755 -55.243 1.00 39.72 124 HIS A CA 1
ATOM 935 C C . HIS A 1 124 ? 11.474 13.774 -56.224 1.00 39.72 124 HIS A C 1
ATOM 937 O O . HIS A 1 124 ? 10.818 14.194 -57.166 1.00 39.72 124 HIS A O 1
ATOM 943 N N . GLN A 1 125 ? 12.778 14.034 -56.036 1.00 40.50 125 GLN A N 1
ATOM 944 C CA . GLN A 1 125 ? 13.819 14.436 -57.015 1.00 40.50 125 GLN A CA 1
ATOM 945 C C . GLN A 1 125 ? 13.761 15.741 -57.855 1.00 40.50 125 GLN A C 1
ATOM 947 O O . GLN A 1 125 ? 12.765 16.084 -58.474 1.00 40.50 125 GLN A O 1
ATOM 952 N N . ALA A 1 126 ? 14.987 16.275 -58.035 1.00 37.56 126 ALA A N 1
ATOM 953 C CA . ALA A 1 126 ? 15.524 17.048 -59.174 1.00 37.56 126 ALA A CA 1
ATOM 954 C C . ALA A 1 126 ? 15.029 18.504 -59.378 1.00 37.56 126 ALA A C 1
ATOM 956 O O . ALA A 1 126 ? 13.889 18.827 -59.078 1.00 37.56 126 ALA A O 1
ATOM 957 N N . THR A 1 127 ? 15.828 19.451 -59.894 1.00 37.03 127 THR A N 1
ATOM 958 C CA . THR A 1 127 ? 17.247 19.457 -60.346 1.00 37.03 127 THR A CA 1
ATOM 959 C C . THR A 1 127 ? 18.081 20.454 -59.475 1.00 37.03 127 THR A C 1
ATOM 961 O O . THR A 1 127 ? 17.592 20.872 -58.431 1.00 37.03 127 THR A O 1
ATOM 964 N N . GLU A 1 128 ? 19.346 20.859 -59.695 1.00 42.66 128 GLU A N 1
ATOM 965 C CA . GLU A 1 128 ? 20.355 20.610 -60.747 1.00 42.66 128 GLU A CA 1
ATOM 966 C C . GLU A 1 128 ? 21.806 20.748 -60.188 1.00 42.66 128 GLU A C 1
ATOM 968 O O . GLU A 1 128 ? 22.080 20.352 -59.055 1.00 42.66 128 GLU A O 1
ATOM 973 N N . ARG A 1 129 ? 22.755 21.308 -60.959 1.00 40.56 129 ARG A N 1
ATOM 974 C CA . ARG A 1 129 ? 24.088 21.778 -60.532 1.00 40.56 129 ARG A CA 1
ATOM 975 C C . ARG A 1 129 ? 24.488 23.054 -61.290 1.00 40.56 129 ARG A C 1
ATOM 977 O O . ARG A 1 129 ? 24.120 23.212 -62.443 1.00 40.56 129 ARG A O 1
ATOM 984 N N . ALA A 1 130 ? 25.403 23.804 -60.667 1.00 41.31 130 ALA A N 1
ATOM 985 C CA . ALA A 1 130 ? 26.404 24.697 -61.270 1.00 41.31 130 ALA A CA 1
ATOM 986 C C . ALA A 1 130 ? 25.963 26.031 -61.910 1.00 41.31 130 ALA A C 1
ATOM 988 O O . ALA A 1 130 ? 25.382 26.061 -62.985 1.00 41.31 130 ALA A O 1
ATOM 989 N N . THR A 1 131 ? 26.499 27.118 -61.347 1.00 40.88 131 THR A N 1
ATOM 990 C CA . THR A 1 131 ? 27.301 28.105 -62.098 1.00 40.88 131 THR A CA 1
ATOM 991 C C . THR A 1 131 ? 28.338 28.714 -61.160 1.00 40.88 131 THR A C 1
ATOM 993 O O . THR A 1 131 ? 27.964 29.384 -60.203 1.00 40.88 131 THR A O 1
ATOM 996 N N . ASP A 1 132 ? 29.619 28.489 -61.453 1.00 42.66 132 ASP A N 1
ATOM 997 C CA . ASP A 1 132 ? 30.741 29.270 -60.923 1.00 42.66 132 ASP A CA 1
ATOM 998 C C . ASP A 1 132 ? 31.878 29.222 -61.962 1.00 42.66 132 ASP A C 1
ATOM 1000 O O . ASP A 1 132 ? 32.535 28.190 -62.111 1.00 42.66 132 ASP A O 1
ATOM 1004 N N . ALA A 1 133 ? 31.986 30.277 -62.780 1.00 41.06 133 ALA A N 1
ATOM 1005 C CA . ALA A 1 133 ? 33.083 30.598 -63.709 1.00 41.06 133 ALA A CA 1
ATOM 1006 C C . ALA A 1 133 ? 32.713 31.861 -64.515 1.00 41.06 133 ALA A C 1
ATOM 1008 O O . ALA A 1 133 ? 31.730 31.843 -65.261 1.00 41.06 133 ALA A O 1
ATOM 1009 N N . GLY A 1 134 ? 33.507 32.930 -64.395 1.00 39.53 134 GLY A N 1
ATOM 1010 C CA . GLY A 1 134 ? 33.315 34.207 -65.096 1.00 39.53 134 GLY A CA 1
ATOM 1011 C C . GLY A 1 134 ? 34.202 35.305 -64.531 1.00 39.53 134 GLY A C 1
ATOM 1012 O O . GLY A 1 134 ? 33.628 36.282 -64.010 1.00 39.53 134 GLY A O 1
#

Foldseek 3Di:
DDDDDDPPPDCVVVVVVCVLLVVQVLAQPFWGFQDDSVDDDPDPDNLCLLVDPRTDGADVSL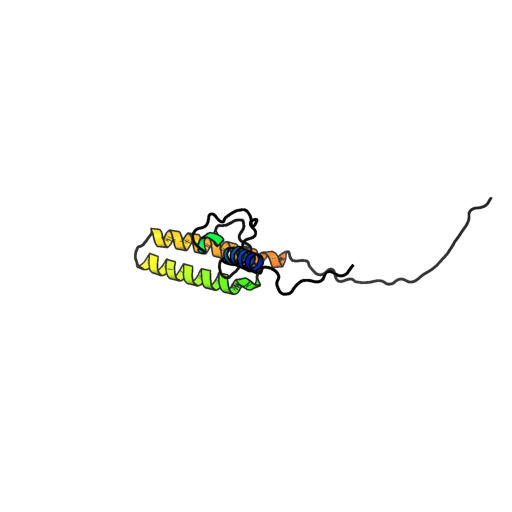VVLVVVLVVLVVQLVVCVVVVNVVSNVVSVVSNVSSVVVNCVRVVVVVVPDDDPPPPDDPDDDDDDDDDDDD

Sequence (134 aa):
MSVVIGLDADLSGVEWLAEKIGRRLHAVAGGWCGRHIARPCPKTAADGCYFCEDFQTDRQFLPIHLDTLARTRELQAGAEAAERPRAVAVNERLATAVEHVIARITDQDHDGLAPTLDAGDTGHQATERATDAG

pLDDT: mean 74.98, std 20.92, range [37.03, 98.38]

Secondary structure (DSSP, 8-state):
------TT--THHHHHHHHHHHHHH-S-SS-EE-S-TTSPP--SSGGGGGG-TTEE--GGGHHHHHHHHHHHHHHHHHHHHTT-HHHHHHHHHHHHHHHHHHHHHHHTTTSS----------------------